Protein AF-A0A8J3CXP7-F1 (afdb_monomer_lite)

pLDDT: mean 93.44, std 7.07, range [62.56, 98.31]

Radius of gyration: 12.3 Å; chains: 1; bounding box: 25×16×38 Å

Sequence (52 aa):
MKQNLTHIAIVVDDYDKAIEFYTQKLHFDLIEDTMLSESKRWVLVRPKGAKE

InterPro domains:
  IPR004360 Glyoxalase/fosfomycin resistance/dioxygenase domain [PF00903] (5-35)
  IPR029068 Glyoxalase/Bleomycin resistance protein/Dihydroxybiphenyl dioxygenase [G3DSA:3.10.180.10] (1-52)
  IPR029068 Glyoxalase/Bleomycin resistance protein/Dihydroxybiphenyl dioxygenase [SSF54593] (3-49)
  IPR037523 Vicinal oxygen chelate (VOC), core domain [PS51819] (4-52)

Structure (mmCIF, N/CA/C/O backbone):
data_AF-A0A8J3CXP7-F1
#
_entry.id   AF-A0A8J3CXP7-F1
#
loop_
_atom_site.group_PDB
_atom_site.id
_atom_site.type_symbol
_atom_site.label_atom_id
_atom_site.label_alt_id
_atom_site.label_comp_id
_atom_site.label_asym_id
_atom_site.label_entity_id
_atom_site.label_seq_id
_atom_site.pdbx_PDB_ins_code
_atom_site.Cartn_x
_atom_site.Cartn_y
_atom_site.Cartn_z
_atom_site.occupancy
_atom_site.B_iso_or_equiv
_atom_site.auth_seq_id
_atom_site.auth_comp_id
_atom_site.auth_asym_id
_atom_site.auth_atom_id
_atom_site.pdbx_PDB_model_num
ATOM 1 N N . MET A 1 1 ? 7.417 -6.315 29.916 1.00 73.75 1 MET A N 1
ATOM 2 C CA . MET A 1 1 ? 7.092 -5.342 28.848 1.00 73.75 1 MET A CA 1
ATOM 3 C C . MET A 1 1 ? 6.270 -6.044 27.786 1.00 73.75 1 MET A C 1
ATOM 5 O O . MET A 1 1 ? 6.611 -7.171 27.454 1.00 73.75 1 MET A O 1
ATOM 9 N N . LYS A 1 2 ? 5.212 -5.412 27.267 1.00 84.12 2 LYS A N 1
ATOM 10 C CA . LYS A 1 2 ? 4.566 -5.885 26.035 1.00 84.12 2 LYS A CA 1
ATOM 11 C C . LYS A 1 2 ? 5.448 -5.488 24.853 1.00 84.12 2 LYS A C 1
ATOM 13 O O . LYS A 1 2 ? 5.882 -4.343 24.788 1.00 84.12 2 LYS A O 1
ATOM 18 N N . GLN A 1 3 ? 5.729 -6.438 23.974 1.00 87.62 3 GLN A N 1
ATOM 19 C CA . GLN A 1 3 ? 6.409 -6.206 22.705 1.00 87.62 3 GLN A CA 1
ATOM 20 C C . GLN A 1 3 ? 5.362 -6.291 21.597 1.00 87.62 3 GLN A C 1
ATOM 22 O O . GLN A 1 3 ? 4.516 -7.183 21.634 1.00 87.62 3 GLN A O 1
ATOM 27 N N . ASN A 1 4 ? 5.428 -5.373 20.636 1.00 86.25 4 ASN A N 1
ATOM 28 C CA . ASN A 1 4 ? 4.538 -5.335 19.482 1.00 86.25 4 ASN A CA 1
ATOM 29 C C . ASN A 1 4 ? 5.377 -5.322 18.200 1.00 86.25 4 ASN A C 1
ATOM 31 O O . ASN A 1 4 ? 6.492 -4.801 18.186 1.00 86.25 4 ASN A O 1
ATOM 35 N N . LEU A 1 5 ? 4.824 -5.878 17.124 1.00 87.50 5 LEU A N 1
ATOM 36 C CA . LEU A 1 5 ? 5.357 -5.724 15.774 1.00 87.50 5 LEU A CA 1
ATOM 37 C C . LEU A 1 5 ? 4.742 -4.466 15.162 1.00 87.50 5 LEU A C 1
ATOM 39 O O . LEU A 1 5 ? 3.579 -4.487 14.769 1.00 87.50 5 LEU A O 1
ATOM 43 N N . THR A 1 6 ? 5.507 -3.378 15.111 1.00 88.69 6 THR A N 1
ATOM 44 C CA . THR A 1 6 ? 5.004 -2.084 14.619 1.00 88.69 6 THR A CA 1
ATOM 45 C C . THR A 1 6 ? 4.968 -2.022 13.090 1.00 88.69 6 THR A C 1
ATOM 47 O O . THR A 1 6 ? 4.039 -1.465 12.520 1.00 88.69 6 THR A O 1
ATOM 50 N N . HIS A 1 7 ? 5.951 -2.629 12.415 1.00 91.44 7 HIS A N 1
ATOM 51 C CA . HIS A 1 7 ? 6.067 -2.607 10.956 1.00 91.44 7 HIS A CA 1
ATOM 52 C C . HIS A 1 7 ? 6.461 -3.982 10.416 1.00 91.44 7 HIS A C 1
ATOM 54 O O . HIS A 1 7 ? 7.357 -4.636 10.954 1.00 91.44 7 HIS A O 1
ATOM 60 N N . ILE A 1 8 ? 5.810 -4.403 9.331 1.00 93.56 8 ILE A N 1
ATOM 61 C CA . ILE A 1 8 ? 6.141 -5.618 8.581 1.00 93.56 8 ILE A CA 1
ATOM 62 C C . ILE A 1 8 ? 6.259 -5.227 7.110 1.00 93.56 8 ILE A C 1
ATOM 64 O O . ILE A 1 8 ? 5.357 -4.598 6.561 1.00 93.56 8 ILE A O 1
ATOM 68 N N . ALA A 1 9 ? 7.370 -5.596 6.476 1.00 95.38 9 ALA A N 1
ATOM 69 C CA . ALA A 1 9 ? 7.571 -5.371 5.052 1.00 95.38 9 ALA A CA 1
ATOM 70 C C . ALA A 1 9 ? 6.948 -6.513 4.241 1.00 95.38 9 ALA A C 1
ATOM 72 O O . ALA A 1 9 ? 7.186 -7.687 4.526 1.00 95.38 9 ALA A O 1
ATOM 73 N N . ILE A 1 10 ? 6.182 -6.158 3.211 1.00 95.44 10 ILE A N 1
ATOM 74 C CA . ILE A 1 10 ? 5.598 -7.100 2.254 1.00 95.44 10 ILE A CA 1
ATOM 75 C C . ILE A 1 10 ? 6.179 -6.773 0.882 1.00 95.44 10 ILE A C 1
ATOM 77 O O . ILE A 1 10 ? 6.136 -5.625 0.445 1.00 95.44 10 ILE A O 1
ATOM 81 N N . VAL A 1 11 ? 6.740 -7.781 0.214 1.00 95.94 11 VAL A N 1
ATOM 82 C CA . VAL A 1 11 ? 7.236 -7.637 -1.158 1.00 95.94 11 VAL A CA 1
ATOM 83 C C . VAL A 1 11 ? 6.053 -7.736 -2.111 1.00 95.94 11 VAL A C 1
ATOM 85 O O . VAL A 1 11 ? 5.258 -8.670 -2.019 1.00 95.94 11 VAL A O 1
ATOM 88 N N . VAL A 1 12 ? 5.950 -6.770 -3.016 1.00 96.38 12 VAL A N 1
ATOM 89 C CA . VAL A 1 12 ? 4.879 -6.667 -4.010 1.00 96.38 12 VAL A CA 1
ATOM 90 C C . VAL A 1 12 ? 5.483 -6.561 -5.406 1.00 96.38 12 VAL A C 1
ATOM 92 O O . VAL A 1 12 ? 6.632 -6.144 -5.554 1.00 96.38 12 VAL A O 1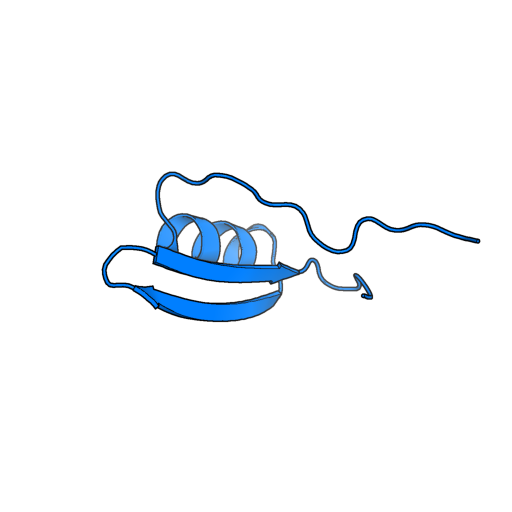
ATOM 95 N N . ASP A 1 13 ? 4.723 -6.969 -6.418 1.00 96.31 13 ASP A N 1
ATOM 96 C CA . ASP A 1 13 ? 5.111 -6.849 -7.826 1.00 96.31 13 ASP A CA 1
ATOM 97 C C . ASP A 1 13 ? 5.000 -5.403 -8.327 1.00 96.31 13 ASP A C 1
ATOM 99 O O . ASP A 1 13 ? 5.815 -4.971 -9.138 1.00 96.31 13 ASP A O 1
ATOM 103 N N . ASP A 1 14 ? 4.006 -4.663 -7.829 1.00 96.94 14 ASP A N 1
ATOM 104 C CA . ASP A 1 14 ? 3.694 -3.297 -8.238 1.00 96.94 14 ASP A CA 1
ATOM 105 C C . ASP A 1 14 ? 3.125 -2.484 -7.060 1.00 96.94 14 ASP A C 1
ATOM 107 O O . ASP A 1 14 ? 2.230 -2.939 -6.339 1.00 96.94 14 ASP A O 1
ATOM 111 N N . TYR A 1 15 ? 3.654 -1.274 -6.850 1.00 97.00 15 TYR A N 1
ATOM 112 C CA . TYR A 1 15 ? 3.256 -0.410 -5.735 1.00 97.00 15 TYR A CA 1
ATOM 113 C C . TYR A 1 15 ? 1.817 0.091 -5.862 1.00 97.00 15 TYR A C 1
ATOM 115 O O . TYR A 1 15 ? 1.092 0.090 -4.868 1.00 97.00 15 TYR A O 1
ATOM 123 N N . ASP A 1 16 ? 1.390 0.498 -7.056 1.00 97.50 16 ASP A N 1
ATOM 124 C CA . ASP A 1 16 ? 0.071 1.097 -7.257 1.00 97.50 16 ASP A CA 1
ATOM 125 C C . ASP A 1 16 ? -1.024 0.034 -7.121 1.00 97.50 16 ASP A C 1
ATOM 127 O O . ASP A 1 16 ? -2.016 0.256 -6.423 1.00 97.50 16 ASP A O 1
ATOM 131 N N . LYS A 1 17 ? -0.798 -1.173 -7.664 1.00 98.06 17 LYS A N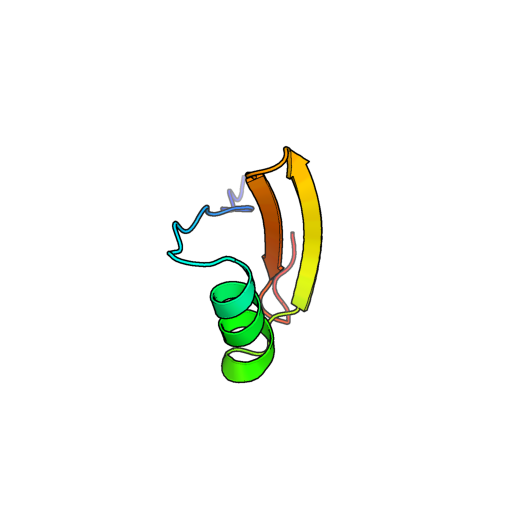 1
ATOM 132 C CA . LYS A 1 17 ? -1.697 -2.319 -7.442 1.00 98.06 17 LYS A CA 1
ATOM 133 C C . LYS A 1 17 ? -1.805 -2.679 -5.965 1.00 98.06 17 LYS A C 1
ATOM 135 O O . LYS A 1 17 ? -2.898 -2.985 -5.484 1.00 98.06 17 LYS A O 1
ATOM 140 N N . ALA A 1 18 ? -0.686 -2.662 -5.240 1.00 97.94 18 ALA A N 1
ATOM 141 C CA . ALA A 1 18 ? -0.689 -2.943 -3.812 1.00 97.94 18 ALA A CA 1
ATOM 142 C C . ALA A 1 18 ? -1.482 -1.875 -3.046 1.00 97.94 18 ALA A C 1
ATOM 144 O O . ALA A 1 18 ? -2.368 -2.222 -2.264 1.00 97.94 18 ALA A O 1
ATOM 145 N N . ILE A 1 19 ? -1.224 -0.589 -3.298 1.00 98.06 19 ILE A N 1
ATOM 146 C CA . ILE A 1 19 ? -1.949 0.520 -2.664 1.00 98.06 19 ILE A CA 1
ATOM 147 C C . ILE A 1 19 ? -3.449 0.399 -2.935 1.00 98.06 19 ILE A C 1
ATOM 149 O O . ILE A 1 19 ? -4.243 0.477 -1.995 1.00 98.06 19 ILE A O 1
ATOM 153 N N . GLU A 1 20 ? -3.858 0.157 -4.182 1.00 98.31 20 GLU A N 1
ATOM 154 C CA . GLU A 1 20 ? -5.270 -0.021 -4.527 1.00 98.31 20 GLU A CA 1
ATOM 155 C C . GLU A 1 20 ? -5.877 -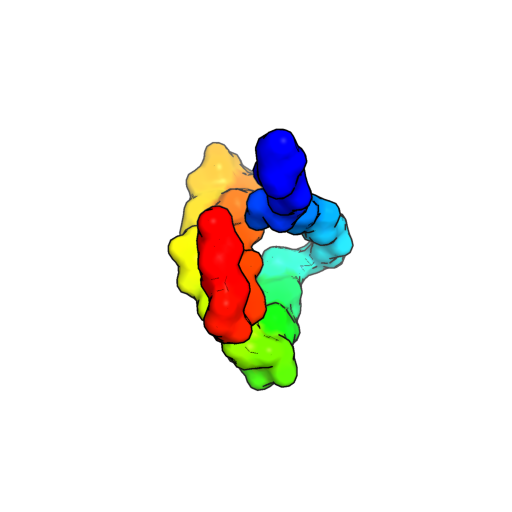1.212 -3.776 1.00 98.31 20 GLU A C 1
ATOM 157 O O . GLU A 1 20 ? -6.935 -1.087 -3.161 1.00 98.31 20 GLU A O 1
ATOM 162 N N . PHE A 1 21 ? -5.200 -2.359 -3.752 1.00 98.19 21 PHE A N 1
ATOM 163 C CA . PHE A 1 21 ? -5.690 -3.535 -3.043 1.00 98.19 21 PHE A CA 1
ATOM 164 C C . PHE A 1 21 ? -5.875 -3.270 -1.540 1.00 98.19 21 PHE A C 1
ATOM 166 O O . PHE A 1 21 ? -6.961 -3.494 -0.996 1.00 98.19 21 PHE A O 1
ATOM 173 N N . TYR A 1 22 ? -4.852 -2.744 -0.862 1.00 97.88 22 TYR A N 1
ATOM 174 C CA . TYR A 1 22 ? -4.916 -2.501 0.580 1.00 97.88 22 TYR A CA 1
ATOM 175 C C . TYR A 1 22 ? -5.924 -1.401 0.935 1.00 97.88 22 TYR A C 1
ATOM 177 O O . TYR A 1 22 ? -6.672 -1.557 1.899 1.00 97.88 22 TYR A O 1
ATOM 185 N N . THR A 1 23 ? -6.013 -0.324 0.151 1.00 97.69 23 THR A N 1
ATOM 186 C CA . THR A 1 23 ? -6.911 0.803 0.460 1.00 97.69 23 THR A CA 1
ATOM 187 C C . THR A 1 23 ? -8.351 0.577 -0.000 1.00 97.69 23 THR A C 1
ATOM 189 O O . THR A 1 23 ? -9.284 0.936 0.714 1.00 97.69 23 THR A O 1
ATOM 192 N N . GLN A 1 24 ? -8.569 -0.051 -1.158 1.00 97.75 24 GLN A N 1
ATOM 193 C CA . GLN A 1 24 ? -9.905 -0.189 -1.752 1.00 97.75 24 GLN A CA 1
ATOM 194 C C . GLN A 1 24 ? -10.568 -1.527 -1.442 1.00 97.75 24 GLN A C 1
ATOM 196 O O . GLN A 1 24 ? -11.785 -1.569 -1.279 1.00 97.75 24 GLN A O 1
ATOM 201 N N . LYS A 1 25 ? -9.806 -2.628 -1.365 1.00 97.25 25 LYS A N 1
ATOM 202 C CA . LYS A 1 25 ? -10.368 -3.958 -1.064 1.00 97.25 25 LYS A CA 1
ATOM 203 C C . LYS A 1 25 ? -10.339 -4.264 0.425 1.00 97.25 25 LYS A C 1
ATOM 205 O O . LYS A 1 25 ? -11.318 -4.779 0.952 1.00 97.25 25 LYS A O 1
ATOM 210 N N . LEU A 1 26 ? -9.227 -3.954 1.095 1.00 97.12 26 LEU A N 1
ATOM 211 C CA . LEU A 1 26 ? -9.072 -4.212 2.532 1.00 97.12 26 LEU A CA 1
ATOM 212 C C . LEU A 1 26 ? -9.419 -3.004 3.409 1.00 97.12 26 LEU A C 1
ATOM 214 O O . LEU A 1 26 ? -9.500 -3.141 4.629 1.00 97.12 26 LEU A O 1
ATOM 218 N N . HIS A 1 27 ? -9.671 -1.842 2.799 1.00 96.88 27 HIS A N 1
ATOM 219 C CA . HIS A 1 27 ? -10.054 -0.608 3.487 1.00 96.88 27 HIS A CA 1
ATOM 220 C C . HIS A 1 27 ? -9.037 -0.129 4.531 1.00 96.88 27 HIS A C 1
ATOM 222 O O . HIS 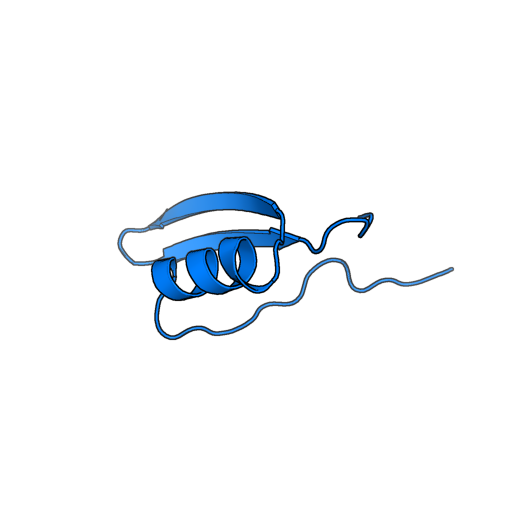A 1 27 ? -9.424 0.428 5.562 1.00 96.88 27 HIS A O 1
ATOM 228 N N . PHE A 1 28 ? -7.747 -0.350 4.276 1.00 97.31 28 PHE A N 1
ATOM 229 C CA . PHE A 1 28 ? -6.658 0.194 5.085 1.00 97.31 28 PHE A CA 1
ATOM 230 C C . PHE A 1 28 ? -6.461 1.679 4.783 1.00 97.31 28 PHE A C 1
ATOM 232 O O . PHE A 1 28 ? -6.795 2.162 3.700 1.00 97.31 28 PHE A O 1
ATOM 239 N N . ASP A 1 29 ? -5.877 2.389 5.739 1.00 96.94 29 ASP A N 1
ATOM 240 C CA . ASP A 1 29 ? -5.486 3.780 5.562 1.00 96.94 29 ASP A CA 1
ATOM 241 C C . ASP A 1 29 ? -4.088 3.829 4.929 1.00 96.94 29 ASP A C 1
ATOM 243 O O . ASP A 1 29 ? -3.166 3.159 5.406 1.00 96.94 29 ASP A O 1
ATOM 247 N N . LEU A 1 30 ? -3.924 4.620 3.865 1.00 96.94 30 LEU A N 1
ATOM 248 C CA . LEU A 1 30 ? -2.609 4.967 3.325 1.00 96.94 30 LEU A CA 1
ATOM 249 C C . LEU A 1 30 ? -1.991 6.031 4.232 1.00 96.94 30 LEU A C 1
ATOM 251 O O . LEU A 1 30 ? -2.503 7.145 4.325 1.00 96.94 30 LEU A O 1
ATOM 255 N N . ILE A 1 31 ? -0.931 5.658 4.939 1.00 96.56 31 ILE A N 1
ATOM 256 C CA . ILE A 1 31 ? -0.255 6.518 5.913 1.00 96.56 31 ILE A CA 1
ATOM 257 C C . ILE A 1 31 ? 0.850 7.317 5.237 1.00 96.56 31 ILE A C 1
ATOM 259 O O . ILE A 1 31 ? 1.012 8.501 5.517 1.00 96.56 31 ILE A O 1
ATOM 263 N N . GLU A 1 32 ? 1.593 6.673 4.341 1.00 96.56 32 GLU A N 1
ATOM 264 C CA . GLU A 1 32 ? 2.692 7.306 3.627 1.00 96.56 32 GLU A CA 1
ATOM 265 C C . GLU A 1 32 ? 2.852 6.704 2.232 1.00 96.56 32 GLU A C 1
ATOM 267 O O . GLU A 1 32 ? 2.664 5.503 2.036 1.00 96.56 32 GLU A O 1
ATOM 272 N N . ASP A 1 33 ? 3.212 7.558 1.281 1.00 97.19 33 ASP A N 1
ATOM 273 C CA . ASP A 1 33 ? 3.586 7.200 -0.081 1.00 97.19 33 ASP A CA 1
ATOM 274 C C . ASP A 1 33 ? 4.642 8.197 -0.575 1.00 97.19 33 ASP A C 1
ATOM 276 O O . ASP A 1 33 ? 4.336 9.230 -1.173 1.00 97.19 33 ASP A O 1
ATOM 280 N N . THR A 1 34 ? 5.899 7.917 -0.236 1.00 97.50 34 THR A N 1
ATOM 281 C CA . THR A 1 34 ? 7.035 8.815 -0.463 1.00 97.50 34 THR A CA 1
ATOM 282 C C . THR A 1 34 ? 7.998 8.208 -1.478 1.00 97.50 34 THR A C 1
ATOM 284 O O . THR A 1 34 ? 8.487 7.089 -1.311 1.00 97.50 34 TH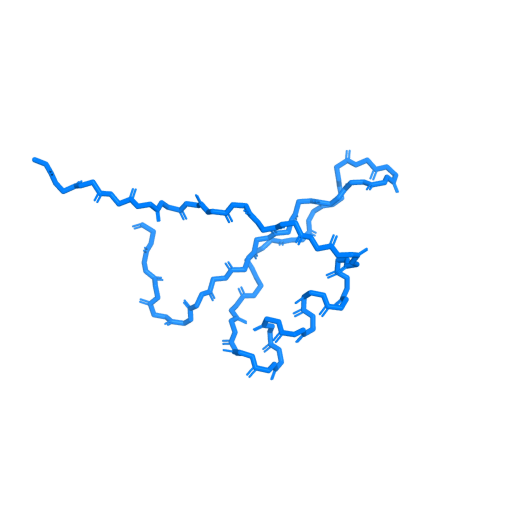R A O 1
ATOM 287 N N . MET A 1 35 ? 8.339 8.963 -2.522 1.00 96.56 35 MET A N 1
ATOM 288 C CA . MET A 1 35 ? 9.374 8.574 -3.483 1.00 96.56 35 MET A CA 1
ATOM 289 C C . MET A 1 35 ? 10.766 8.749 -2.860 1.00 96.56 35 MET A C 1
ATOM 291 O O . MET A 1 35 ? 11.135 9.855 -2.471 1.00 96.56 35 MET A O 1
ATOM 295 N N . LEU A 1 36 ? 11.547 7.669 -2.767 1.00 95.88 36 LEU A N 1
ATOM 296 C CA . LEU A 1 36 ? 12.910 7.695 -2.216 1.00 95.88 36 LEU A CA 1
ATOM 297 C C . LEU A 1 36 ? 13.987 7.768 -3.306 1.00 95.88 36 LEU A C 1
ATOM 299 O O . LEU A 1 36 ? 15.063 8.317 -3.084 1.00 95.88 36 LEU A O 1
ATOM 303 N N . SER A 1 37 ? 13.718 7.185 -4.472 1.00 95.75 37 SER A N 1
ATOM 304 C CA . SER A 1 37 ? 14.564 7.240 -5.669 1.00 95.75 37 SER A CA 1
ATOM 305 C C . SER A 1 37 ? 13.719 6.927 -6.903 1.00 95.75 37 SER A C 1
ATOM 307 O O . SER A 1 37 ? 12.569 6.530 -6.755 1.00 95.75 37 SER A O 1
ATOM 309 N N . GLU A 1 38 ? 14.287 7.027 -8.110 1.00 92.56 38 GLU A N 1
ATOM 310 C CA . GLU A 1 38 ? 13.581 6.743 -9.375 1.00 92.56 38 GLU A CA 1
ATOM 311 C C . GLU A 1 38 ? 12.853 5.387 -9.416 1.00 92.56 38 GLU A C 1
ATOM 313 O O . GLU A 1 38 ? 11.855 5.251 -10.116 1.00 92.56 38 GLU A O 1
ATOM 318 N N . SER A 1 39 ? 13.322 4.391 -8.660 1.00 92.88 39 SER A N 1
ATOM 319 C CA . SER A 1 39 ? 12.766 3.033 -8.654 1.00 92.88 39 SER A CA 1
ATOM 320 C C . SER A 1 39 ? 12.214 2.576 -7.304 1.00 92.88 39 SER A C 1
ATOM 322 O O . SER A 1 39 ? 11.751 1.440 -7.195 1.00 92.88 39 SER A O 1
ATOM 324 N N . LYS A 1 40 ? 12.271 3.411 -6.258 1.00 93.38 40 LYS A N 1
ATOM 325 C CA . LYS A 1 40 ? 11.926 2.990 -4.896 1.00 93.38 40 LYS A CA 1
ATOM 326 C C . LYS A 1 40 ? 10.959 3.958 -4.235 1.00 93.38 40 LYS A C 1
ATOM 328 O O . LYS A 1 40 ? 11.268 5.136 -4.058 1.00 93.38 40 LYS A O 1
ATOM 333 N N . ARG A 1 41 ? 9.839 3.409 -3.762 1.00 97.12 41 ARG A N 1
ATOM 334 C CA . ARG A 1 41 ? 8.854 4.109 -2.932 1.00 97.12 41 ARG A CA 1
ATOM 335 C C . ARG A 1 41 ? 8.824 3.524 -1.529 1.00 97.12 41 ARG A C 1
ATOM 337 O O . ARG A 1 41 ? 8.946 2.311 -1.337 1.00 97.12 41 ARG A O 1
ATOM 344 N N . TRP A 1 42 ? 8.681 4.408 -0.556 1.00 96.94 42 TRP A N 1
ATOM 345 C CA . TRP A 1 42 ? 8.303 4.072 0.802 1.00 96.94 42 TRP A CA 1
ATOM 346 C C . TRP A 1 42 ? 6.790 4.197 0.915 1.00 96.94 42 TRP A C 1
ATOM 348 O O . TRP A 1 42 ? 6.251 5.298 0.853 1.00 96.94 42 TRP A O 1
ATOM 358 N N . VAL A 1 43 ? 6.116 3.056 1.029 1.00 97.62 43 VAL A N 1
ATOM 359 C CA . VAL A 1 43 ? 4.658 2.984 1.113 1.00 97.62 43 VAL A CA 1
ATOM 360 C C . VAL A 1 43 ? 4.288 2.337 2.434 1.00 97.62 43 VAL A C 1
ATOM 362 O O . VAL A 1 43 ? 4.714 1.215 2.718 1.00 97.62 43 VAL A O 1
ATOM 365 N N . LEU A 1 44 ? 3.485 3.037 3.229 1.00 97.06 44 LEU A N 1
ATOM 366 C CA . LEU A 1 44 ? 2.998 2.561 4.513 1.00 97.06 44 LEU A CA 1
ATOM 367 C C . LEU A 1 44 ? 1.473 2.551 4.514 1.00 97.06 44 LEU A C 1
ATOM 369 O O . LEU A 1 44 ? 0.830 3.577 4.306 1.00 97.06 44 LEU A O 1
ATOM 373 N N . VAL A 1 45 ? 0.896 1.387 4.800 1.00 96.88 45 VAL A N 1
ATOM 374 C CA . VAL A 1 45 ? -0.550 1.200 4.966 1.00 96.88 45 VAL A CA 1
ATOM 375 C C . VAL A 1 45 ? -0.846 0.625 6.343 1.00 96.88 45 VAL A C 1
ATOM 377 O O . VAL A 1 45 ? -0.04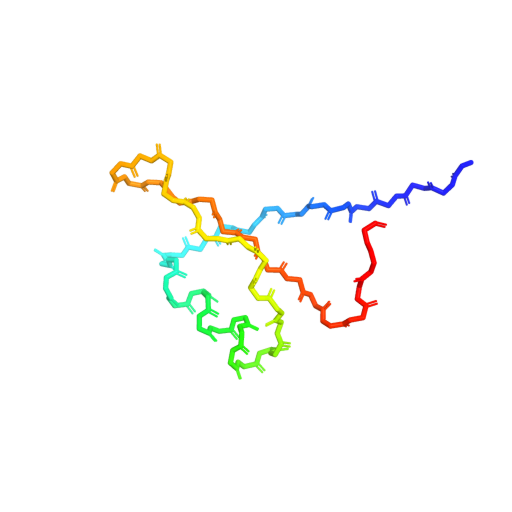8 -0.138 6.890 1.00 96.88 45 VAL A O 1
ATOM 380 N N . ARG A 1 46 ? -2.006 0.968 6.905 1.00 96.25 46 ARG A N 1
ATOM 381 C CA . ARG A 1 46 ? -2.409 0.516 8.241 1.00 96.25 46 ARG A CA 1
ATOM 382 C C . ARG A 1 46 ? -3.861 0.027 8.260 1.00 96.25 46 ARG A C 1
ATOM 384 O O . ARG A 1 46 ? -4.740 0.745 7.786 1.00 96.25 46 ARG A O 1
ATOM 391 N N . PRO A 1 47 ? -4.153 -1.143 8.861 1.00 94.69 47 PRO A N 1
ATOM 392 C CA . PRO A 1 47 ? -5.526 -1.558 9.119 1.00 94.69 47 PRO A CA 1
ATOM 393 C C . PRO A 1 47 ? -6.254 -0.552 10.012 1.00 94.69 47 PRO A C 1
ATOM 395 O O . PRO A 1 47 ? -5.692 -0.043 10.986 1.00 94.69 47 PRO A O 1
ATOM 398 N N . LYS A 1 48 ? -7.538 -0.315 9.746 1.00 90.69 48 LYS A N 1
ATOM 399 C CA . LYS A 1 48 ? -8.347 0.560 10.601 1.00 90.69 48 LYS A CA 1
ATOM 400 C C . LYS A 1 48 ? -8.398 0.036 12.036 1.00 90.69 48 LYS A C 1
ATOM 402 O O . LYS A 1 48 ? -8.611 -1.149 12.277 1.00 90.69 48 LYS A O 1
ATOM 407 N N . GLY A 1 49 ? -8.211 0.940 12.995 1.00 86.31 49 GLY A N 1
ATOM 408 C CA . GLY A 1 49 ? -8.237 0.625 14.426 1.00 86.31 49 GLY A CA 1
ATOM 409 C C . GLY A 1 49 ? -6.934 0.047 14.990 1.00 86.31 49 GLY A C 1
ATOM 410 O O . GLY A 1 49 ? -6.818 -0.055 16.213 1.00 86.31 49 GLY A O 1
ATOM 411 N N . ALA A 1 50 ? -5.943 -0.273 14.150 1.00 84.88 50 ALA A N 1
ATOM 412 C CA . ALA A 1 50 ? -4.600 -0.574 14.631 1.00 84.88 50 ALA A CA 1
ATOM 413 C C . ALA A 1 50 ? -3.962 0.697 15.219 1.00 84.88 50 ALA A C 1
ATOM 415 O O . ALA A 1 50 ? -4.034 1.777 14.627 1.00 84.88 50 ALA A O 1
ATOM 416 N N . LYS A 1 51 ? -3.359 0.560 16.401 1.00 72.81 51 LYS A N 1
ATOM 417 C CA . LYS A 1 51 ? -2.586 1.611 17.072 1.00 72.81 51 LYS A CA 1
ATOM 418 C C . LYS A 1 51 ? -1.103 1.268 16.967 1.00 72.81 51 LYS A C 1
ATOM 420 O O . LYS A 1 51 ? -0.767 0.085 16.944 1.00 72.81 51 LYS A O 1
ATOM 425 N N . GLU A 1 52 ? -0.277 2.303 16.871 1.00 62.56 52 GLU A N 1
ATOM 426 C CA . GLU A 1 52 ? 1.189 2.206 16.847 1.00 62.56 52 GLU A CA 1
ATOM 427 C C . GLU A 1 52 ? 1.754 1.664 18.171 1.00 62.56 52 GLU A C 1
ATOM 429 O O . GLU A 1 52 ? 1.172 1.990 19.237 1.00 62.56 52 GLU A O 1
#

Organism: NCBI:txid849756

Secondary structure (DSSP, 8-state):
------------S-HHHHHHIIIIIS--EEEEEEEEETTEEEEEEE-TT---

Foldseek 3Di:
DDDDDPDDDDDDPDDVVVCCCCCPVVVWDWPDWADPDPPDTDTDTGHPPDDD